Protein AF-A0A1F7WIX3-F1 (afdb_monomer_lite)

Radius of gyration: 27.66 Å; chains: 1; bounding box: 81×30×60 Å

Structure (mmCIF, N/CA/C/O backbone):
data_AF-A0A1F7WIX3-F1
#
_entry.id   AF-A0A1F7WIX3-F1
#
loop_
_atom_site.group_PDB
_atom_site.id
_atom_site.type_symbol
_atom_site.label_atom_id
_atom_site.label_alt_id
_atom_site.label_comp_id
_atom_site.label_asym_id
_atom_site.label_entity_id
_atom_site.label_seq_id
_atom_site.pdbx_PDB_ins_code
_atom_site.Cartn_x
_atom_site.Cartn_y
_atom_site.Cartn_z
_atom_site.occupancy
_atom_site.B_iso_or_equiv
_atom_site.auth_seq_id
_atom_site.auth_comp_id
_atom_site.auth_asym_id
_atom_site.auth_atom_id
_atom_site.pdbx_PDB_model_num
ATOM 1 N N . MET A 1 1 ? -36.751 -1.968 22.875 1.00 57.00 1 MET A N 1
ATOM 2 C CA . MET A 1 1 ? -35.758 -0.871 22.984 1.00 57.00 1 MET A CA 1
ATOM 3 C C . MET A 1 1 ? -34.369 -1.490 22.939 1.00 57.00 1 MET A C 1
ATOM 5 O O . MET A 1 1 ? -34.130 -2.412 23.703 1.00 57.00 1 MET A O 1
ATOM 9 N N . ALA A 1 2 ? -33.482 -1.063 22.037 1.00 70.06 2 ALA A N 1
ATOM 10 C CA . ALA A 1 2 ? -32.134 -1.632 21.959 1.00 70.06 2 ALA A CA 1
ATOM 11 C C . ALA A 1 2 ? -31.311 -1.243 23.200 1.00 70.06 2 ALA A C 1
ATOM 13 O O . ALA A 1 2 ? -31.136 -0.054 23.484 1.00 70.06 2 ALA A O 1
ATOM 14 N N . GLU A 1 3 ? -30.814 -2.235 23.938 1.00 75.38 3 GLU A N 1
ATOM 15 C CA . GLU A 1 3 ? -29.935 -2.012 25.084 1.00 75.38 3 GLU A CA 1
ATOM 16 C C . GLU A 1 3 ? -28.599 -1.427 24.605 1.00 75.38 3 GLU A C 1
ATOM 18 O O . GLU A 1 3 ? -27.837 -2.057 23.867 1.00 75.38 3 GLU A O 1
ATOM 23 N N . LYS A 1 4 ? -28.300 -0.190 25.012 1.00 83.44 4 LYS A N 1
ATOM 24 C CA . LYS A 1 4 ? -27.038 0.470 24.656 1.00 83.44 4 LYS A CA 1
ATOM 25 C C . LYS A 1 4 ? -25.943 0.012 25.613 1.00 83.44 4 LYS A C 1
ATOM 27 O O . LYS A 1 4 ? -26.112 0.093 26.824 1.00 83.44 4 LYS A O 1
ATOM 32 N N . HIS A 1 5 ? -24.806 -0.408 25.071 1.00 87.56 5 HIS A N 1
ATOM 33 C CA . HIS A 1 5 ? -23.644 -0.853 25.839 1.00 87.56 5 HIS A CA 1
ATOM 34 C C . HIS A 1 5 ? -22.449 0.081 25.597 1.00 87.56 5 HIS A C 1
ATOM 36 O O . HIS A 1 5 ? -22.312 0.674 24.524 1.00 87.56 5 HIS A O 1
ATOM 42 N N . CYS A 1 6 ? -21.585 0.239 26.599 1.00 86.50 6 CYS A N 1
ATOM 43 C CA . CYS A 1 6 ? -20.349 1.009 26.484 1.00 86.50 6 CYS A CA 1
ATOM 44 C C . CYS A 1 6 ? -19.365 0.275 25.551 1.00 86.50 6 CYS A C 1
ATOM 46 O O . CYS A 1 6 ? -19.001 -0.861 25.848 1.00 86.50 6 CYS A O 1
ATOM 48 N N . PRO A 1 7 ? -18.853 0.900 24.478 1.00 85.62 7 PRO A N 1
ATOM 49 C CA . PRO A 1 7 ? -18.004 0.220 23.499 1.00 85.62 7 PRO A CA 1
ATOM 50 C C . PRO A 1 7 ? -16.579 -0.058 23.995 1.00 85.62 7 PRO A C 1
ATOM 52 O O . PRO A 1 7 ? -15.836 -0.750 23.312 1.00 85.62 7 PRO A O 1
ATOM 55 N N . ASN A 1 8 ? -16.181 0.486 25.152 1.00 88.81 8 ASN A N 1
ATOM 56 C CA . ASN A 1 8 ? -14.874 0.201 25.751 1.00 88.81 8 ASN A CA 1
ATOM 57 C C . ASN A 1 8 ? -14.912 -0.980 26.734 1.00 88.81 8 ASN A C 1
ATOM 59 O O . ASN A 1 8 ? -13.989 -1.777 26.770 1.00 88.81 8 ASN A O 1
ATOM 63 N N . CYS A 1 9 ? -15.960 -1.077 27.558 1.00 88.38 9 CYS A N 1
ATOM 64 C CA . CYS A 1 9 ? -16.016 -2.027 28.679 1.00 88.38 9 CYS A CA 1
ATOM 65 C C . CYS A 1 9 ? -17.257 -2.931 28.686 1.00 88.38 9 CYS A C 1
ATOM 67 O O . CYS A 1 9 ? -17.429 -3.709 29.617 1.00 88.38 9 CYS A O 1
ATOM 69 N N . GLY A 1 10 ? -18.165 -2.786 27.718 1.00 85.25 10 GLY A N 1
ATOM 70 C CA . GLY A 1 10 ? -19.366 -3.615 27.592 1.00 85.25 10 GLY A CA 1
ATOM 71 C C . GLY A 1 10 ? -20.470 -3.350 28.620 1.00 85.25 10 GLY A C 1
ATOM 72 O O . GLY A 1 10 ? -21.511 -3.985 28.548 1.00 85.25 10 GLY A O 1
ATOM 73 N N . LYS A 1 11 ? -20.310 -2.416 29.570 1.00 87.12 11 LYS A N 1
ATOM 74 C CA . LYS A 1 11 ? -21.350 -2.130 30.581 1.00 87.12 11 LYS A CA 1
ATOM 75 C C . LYS A 1 11 ? -22.629 -1.565 29.949 1.00 87.12 11 LYS A C 1
ATOM 77 O O . LYS A 1 11 ? -22.548 -0.694 29.080 1.00 87.12 11 LYS A O 1
ATOM 82 N N . LYS A 1 12 ? -23.800 -2.002 30.433 1.00 85.75 12 LYS A N 1
ATOM 83 C CA . LYS A 1 12 ? -25.114 -1.458 30.043 1.00 85.75 12 LYS A CA 1
ATOM 84 C C . LYS A 1 12 ? -25.221 0.022 30.418 1.00 85.75 12 LYS A C 1
ATOM 86 O O . LYS A 1 12 ? -24.947 0.409 31.552 1.00 85.75 12 LYS A O 1
ATOM 91 N N . LEU A 1 13 ? -25.626 0.847 29.459 1.00 80.06 13 LEU A N 1
ATOM 92 C CA . LEU A 1 13 ? -25.886 2.271 29.637 1.00 80.06 13 LEU A CA 1
ATOM 93 C C . LEU A 1 13 ? -27.384 2.456 29.872 1.00 80.06 13 LEU A C 1
ATOM 95 O O . LEU A 1 13 ? -28.175 2.406 28.929 1.00 80.06 13 LEU A O 1
ATOM 99 N N . SER A 1 14 ? -27.783 2.674 31.123 1.00 69.06 14 SER A N 1
ATOM 100 C CA . SER A 1 14 ? -29.160 3.053 31.430 1.00 69.06 14 SER A CA 1
ATOM 101 C C . SER A 1 14 ? -29.325 4.562 31.249 1.00 69.06 14 SER A C 1
ATOM 103 O O . SER A 1 14 ? -28.527 5.360 31.735 1.00 69.06 14 SER A O 1
ATOM 105 N N . ALA A 1 15 ? -30.376 4.972 30.538 1.00 60.56 15 ALA A N 1
ATOM 106 C CA . ALA A 1 15 ? -30.680 6.383 30.294 1.00 60.56 15 ALA A CA 1
ATOM 107 C C . ALA A 1 15 ? -31.112 7.150 31.563 1.00 60.56 15 ALA A C 1
ATOM 109 O O . ALA A 1 15 ? -31.301 8.356 31.493 1.00 60.56 15 ALA A O 1
ATOM 110 N N . PHE A 1 16 ? -31.264 6.461 32.701 1.00 53.00 16 PHE A N 1
ATOM 111 C CA . PHE A 1 16 ? -32.010 6.961 33.858 1.00 53.00 16 PHE A CA 1
ATOM 112 C C . PHE A 1 16 ? -31.220 7.037 35.177 1.00 53.00 16 PHE A C 1
ATOM 114 O O . PHE A 1 16 ? -31.687 7.686 36.103 1.00 53.00 16 PHE A O 1
ATOM 121 N N . LYS A 1 17 ? -30.045 6.396 35.309 1.00 52.81 17 LYS A N 1
ATOM 122 C CA . LYS A 1 17 ? -29.324 6.327 36.606 1.00 52.81 17 LYS A CA 1
ATOM 123 C C . LYS A 1 17 ? -28.035 7.141 36.701 1.00 52.81 17 LYS A C 1
ATOM 125 O O . LYS A 1 17 ? -27.534 7.343 37.798 1.00 52.81 17 LYS A O 1
ATOM 130 N N . THR A 1 18 ? -27.480 7.619 35.594 1.00 51.69 18 THR A N 1
ATOM 131 C CA . THR A 1 18 ? -26.201 8.341 35.606 1.00 51.69 18 THR A CA 1
ATOM 132 C C . THR A 1 18 ? -26.312 9.547 34.693 1.00 51.69 18 THR A C 1
ATOM 134 O O . THR A 1 18 ? -26.169 9.411 33.480 1.00 51.69 18 THR A O 1
ATOM 137 N N . GLY A 1 19 ? -26.555 10.728 35.266 1.00 56.19 19 GLY A N 1
ATOM 138 C CA . GLY A 1 19 ? -26.672 12.014 34.558 1.00 56.19 19 GLY A CA 1
ATOM 139 C C . GLY A 1 19 ? -25.405 12.484 33.824 1.00 56.19 19 GLY A C 1
ATOM 140 O O . GLY A 1 19 ? -25.299 13.644 33.453 1.00 56.19 19 GLY A O 1
ATOM 141 N N . LEU A 1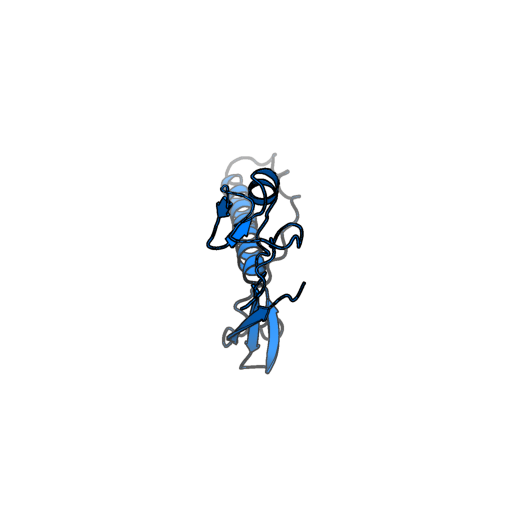 20 ? -24.434 11.596 33.599 1.00 58.75 20 LEU A N 1
ATOM 142 C CA . LEU A 1 20 ? -23.167 11.861 32.930 1.00 58.75 20 LEU A CA 1
ATOM 143 C C . LEU A 1 20 ? -22.916 10.772 31.882 1.00 58.75 20 LEU A C 1
ATOM 145 O O . LEU A 1 20 ? -22.227 9.781 32.123 1.00 58.75 20 LEU A O 1
ATOM 149 N N . ILE A 1 21 ? -23.503 10.952 30.698 1.00 69.31 21 ILE A N 1
ATOM 150 C CA . ILE A 1 21 ? -23.175 10.153 29.515 1.00 69.31 21 ILE A CA 1
ATOM 151 C C . ILE A 1 21 ? -22.030 10.856 28.788 1.00 69.31 21 ILE A C 1
ATOM 153 O O . ILE A 1 21 ? -22.188 11.967 28.287 1.00 69.31 21 ILE A O 1
ATOM 157 N N . TYR A 1 22 ? -20.876 10.201 28.689 1.00 76.31 22 TYR A N 1
ATOM 158 C CA . TYR A 1 22 ? -19.720 10.761 27.989 1.00 76.31 22 TYR A CA 1
ATOM 159 C C . TYR A 1 22 ? -19.784 10.407 26.505 1.00 76.31 22 TYR A C 1
ATOM 161 O O . TYR A 1 22 ? -19.949 9.238 26.164 1.00 76.31 22 TYR A O 1
ATOM 169 N N . ILE A 1 23 ? -19.627 11.397 25.622 1.00 80.81 23 ILE A N 1
ATOM 170 C CA . ILE A 1 23 ? -19.709 11.207 24.165 1.00 80.81 23 ILE A CA 1
ATOM 171 C C . ILE A 1 23 ? -18.344 11.463 23.514 1.00 80.81 23 ILE A C 1
ATOM 173 O O . ILE A 1 23 ? -17.652 12.427 23.866 1.00 80.81 23 ILE A O 1
ATOM 177 N N . LYS A 1 24 ? -17.942 10.582 22.592 1.00 79.50 24 LYS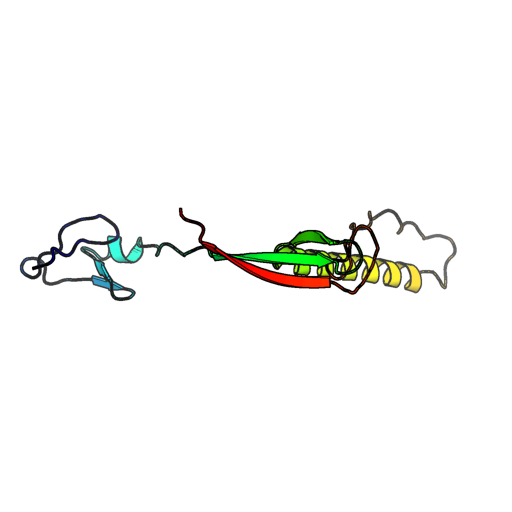 A N 1
ATOM 178 C CA . LYS A 1 24 ? -16.776 10.729 21.701 1.00 79.50 24 LYS A CA 1
ATOM 179 C C . LYS A 1 24 ? -17.064 9.977 20.399 1.00 79.50 24 LYS A C 1
ATOM 181 O O . LYS A 1 24 ? -17.528 8.842 20.469 1.00 79.50 24 LYS A O 1
ATOM 186 N N . ASP A 1 25 ? -16.840 10.603 19.245 1.00 80.31 25 ASP A N 1
ATOM 187 C CA . ASP A 1 25 ? -17.044 9.994 17.917 1.00 80.31 25 ASP A CA 1
ATOM 188 C C . ASP A 1 25 ? -18.444 9.359 17.734 1.00 80.31 25 ASP A C 1
ATOM 190 O O . ASP A 1 25 ? -18.582 8.236 17.251 1.00 80.31 25 ASP A O 1
ATOM 194 N N . GLY A 1 26 ? -19.496 10.027 18.229 1.00 82.56 26 GLY A N 1
ATOM 195 C CA . GLY A 1 26 ? -20.884 9.532 18.184 1.00 82.56 26 GLY A CA 1
ATOM 196 C C . GLY A 1 26 ? -21.201 8.363 19.132 1.00 82.56 26 GLY A C 1
ATOM 197 O O . GLY A 1 26 ? -22.347 7.916 19.203 1.00 82.56 26 GLY A O 1
ATOM 198 N N . LYS A 1 27 ? -20.222 7.874 19.903 1.00 84.44 27 LYS A N 1
ATOM 199 C CA . LYS A 1 27 ? -20.371 6.752 20.840 1.00 84.44 27 LYS A CA 1
ATOM 200 C C . LYS A 1 27 ? -20.540 7.237 22.279 1.00 84.44 27 LYS A C 1
ATOM 202 O O . LYS A 1 27 ? -19.921 8.216 22.693 1.00 84.44 27 LYS A O 1
ATOM 207 N N . ARG A 1 28 ? -21.377 6.530 23.047 1.00 87.62 28 ARG A N 1
ATOM 208 C CA . ARG A 1 28 ? -21.655 6.805 24.467 1.00 87.62 28 ARG A CA 1
ATOM 209 C C . ARG A 1 28 ? -20.802 5.908 25.364 1.00 87.62 28 ARG A C 1
ATOM 211 O O . ARG A 1 28 ? -20.704 4.710 25.115 1.00 87.62 28 ARG A O 1
ATOM 218 N N . PHE A 1 29 ? -20.236 6.472 26.425 1.00 86.56 29 PHE A N 1
ATOM 2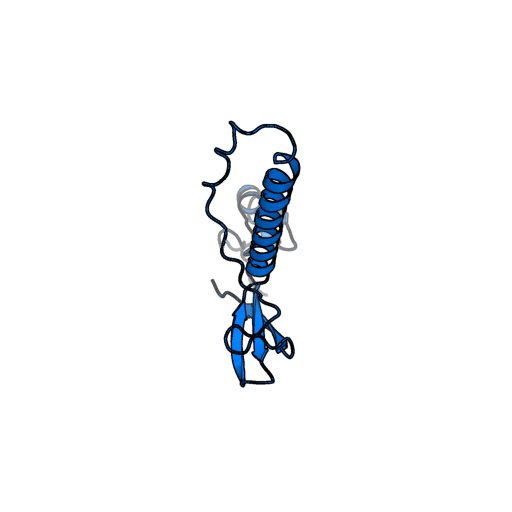19 C CA . PHE A 1 29 ? -19.355 5.788 27.372 1.00 86.56 29 PHE A CA 1
ATOM 220 C C . PHE A 1 29 ? -19.874 5.921 28.804 1.00 86.56 29 PHE A C 1
ATOM 222 O O . PHE A 1 29 ? -20.447 6.946 29.171 1.00 86.56 29 PHE A O 1
ATOM 229 N N . CYS A 1 30 ? -19.621 4.899 29.625 1.00 87.19 30 CYS A N 1
ATOM 230 C CA . CYS A 1 30 ? -20.049 4.871 31.027 1.00 87.19 30 CYS A CA 1
ATOM 231 C C . CYS A 1 30 ? -19.192 5.747 31.959 1.00 87.19 30 CYS A C 1
ATOM 233 O O . CYS A 1 30 ? -19.597 6.009 33.084 1.00 87.19 30 CYS A O 1
ATOM 235 N N . SER A 1 31 ? -17.985 6.151 31.544 1.00 86.44 31 SER A N 1
ATOM 236 C CA . SER A 1 31 ? -17.077 6.975 32.355 1.00 86.44 31 SER A CA 1
ATOM 237 C C . SER A 1 31 ? -16.060 7.741 31.502 1.00 86.44 31 SER A C 1
ATOM 239 O O . SER A 1 31 ? -15.759 7.344 30.370 1.00 86.44 31 SER A O 1
ATOM 241 N N . ILE A 1 32 ? -15.468 8.802 32.072 1.00 87.19 32 ILE A N 1
ATOM 242 C CA . ILE A 1 32 ? -14.352 9.558 31.465 1.00 87.19 32 ILE A CA 1
ATOM 243 C C . ILE A 1 32 ? -13.187 8.625 31.131 1.00 87.19 32 ILE A C 1
ATOM 245 O O . ILE A 1 32 ? -12.600 8.739 30.057 1.00 87.19 32 ILE A O 1
ATOM 249 N N . LYS A 1 33 ? -12.874 7.677 32.026 1.00 88.50 33 LYS A N 1
ATOM 250 C CA . LYS A 1 33 ? -11.798 6.698 31.828 1.00 88.50 33 LYS A CA 1
ATOM 251 C C . LYS A 1 33 ? -12.027 5.880 30.555 1.00 88.50 33 LYS A C 1
ATOM 253 O O . LYS A 1 33 ? -11.163 5.849 29.687 1.00 88.50 33 LYS A O 1
ATOM 258 N N . CYS A 1 34 ? -13.239 5.348 30.378 1.00 85.88 34 CYS A N 1
ATOM 259 C CA . CYS A 1 34 ? -13.600 4.610 29.167 1.00 85.88 34 CYS A CA 1
ATOM 260 C C . CYS A 1 34 ? -13.537 5.473 27.901 1.00 85.88 34 CYS A C 1
ATOM 262 O O . CYS A 1 34 ? -13.133 4.978 26.856 1.00 85.88 34 CYS A O 1
ATOM 264 N N . LYS A 1 35 ? -13.888 6.762 27.982 1.00 86.44 35 LYS A N 1
ATOM 265 C CA . LYS A 1 35 ? -13.748 7.701 26.856 1.00 86.44 35 LYS A CA 1
ATOM 266 C C . LYS A 1 35 ? -12.278 7.968 26.490 1.00 86.44 35 LYS A C 1
ATOM 268 O O . LYS A 1 35 ? -11.962 8.100 25.305 1.00 86.44 35 LYS A O 1
ATOM 273 N N . LYS A 1 36 ? -11.391 8.084 27.486 1.00 88.56 36 LYS A N 1
ATOM 274 C CA . LYS A 1 36 ? -9.952 8.337 27.286 1.00 88.56 36 LYS A CA 1
ATOM 275 C C . LYS A 1 36 ? -9.228 7.113 26.721 1.00 88.56 36 LYS A C 1
ATOM 277 O O . LYS A 1 36 ? -8.441 7.260 25.794 1.00 88.56 36 LYS A O 1
ATOM 282 N N . GLU A 1 37 ? -9.528 5.927 27.241 1.00 88.94 37 GLU A N 1
ATOM 283 C CA . GLU A 1 37 ? -8.872 4.671 26.847 1.00 88.94 37 GLU A CA 1
ATOM 284 C C . GLU A 1 37 ? -9.408 4.089 25.534 1.00 88.94 37 GLU A C 1
ATOM 286 O O . GLU A 1 37 ? -8.738 3.268 24.906 1.00 88.94 37 GLU A O 1
ATOM 291 N N . PHE A 1 38 ? -10.583 4.534 25.078 1.00 86.19 38 PHE A N 1
ATOM 292 C CA . PHE A 1 38 ? -11.164 4.046 23.836 1.00 86.19 38 PHE A CA 1
ATOM 293 C C . PHE A 1 38 ? -10.309 4.417 22.621 1.00 86.19 38 PHE A C 1
ATOM 295 O O . PHE A 1 38 ? -10.236 5.583 22.205 1.00 86.19 38 PHE A O 1
ATOM 302 N N . LYS A 1 39 ? -9.715 3.384 22.019 1.00 82.94 39 LYS A N 1
ATOM 303 C CA . LYS A 1 39 ? -9.048 3.443 20.721 1.00 82.94 39 LYS A CA 1
ATOM 304 C C . LYS A 1 39 ? -9.997 2.856 19.673 1.00 82.94 39 LYS A C 1
ATOM 306 O O . LYS A 1 39 ? -10.301 1.664 19.756 1.00 82.94 39 LYS A O 1
ATOM 311 N N . PRO A 1 40 ? -10.493 3.651 18.706 1.00 77.44 40 PRO A N 1
ATOM 312 C CA . PRO A 1 40 ? -11.321 3.103 17.641 1.00 77.44 40 PRO A CA 1
ATOM 313 C C . PRO A 1 40 ? -10.535 2.022 16.890 1.00 77.44 40 PRO A C 1
ATOM 315 O O . PRO A 1 40 ? -9.346 2.189 16.605 1.00 77.44 40 PRO A O 1
ATOM 318 N N . LYS A 1 41 ? -11.197 0.899 16.588 1.00 73.00 41 LYS A N 1
ATOM 319 C CA . LYS A 1 41 ? -10.628 -0.155 15.745 1.00 73.00 41 LYS A CA 1
ATOM 320 C C . LYS A 1 41 ? -10.427 0.473 14.362 1.00 73.00 41 LYS A C 1
ATOM 322 O O . LYS A 1 41 ? -11.396 0.795 13.686 1.00 73.00 41 LYS A O 1
ATOM 327 N N . LYS A 1 42 ? -9.176 0.774 14.007 1.00 68.56 42 LYS A N 1
ATOM 328 C CA . LYS A 1 42 ? -8.835 1.297 12.683 1.00 68.56 42 LYS A CA 1
ATOM 329 C C . LYS A 1 42 ? -8.958 0.134 11.708 1.00 68.56 42 LYS A C 1
ATOM 331 O O . LYS A 1 42 ? -8.198 -0.824 11.837 1.00 68.56 42 LYS A O 1
ATOM 336 N N . ASP A 1 43 ? -9.898 0.215 10.774 1.00 63.50 43 ASP A N 1
ATOM 337 C CA . ASP A 1 43 ? -9.964 -0.726 9.660 1.00 63.50 43 ASP A CA 1
ATOM 338 C C . ASP A 1 43 ? -8.678 -0.575 8.842 1.00 63.50 43 ASP A C 1
ATOM 340 O O . ASP A 1 43 ? -8.413 0.464 8.228 1.00 63.50 43 ASP A O 1
ATOM 344 N N . ILE A 1 44 ? -7.816 -1.588 8.905 1.00 67.31 44 ILE A N 1
ATOM 345 C CA . ILE A 1 44 ? -6.581 -1.615 8.127 1.00 67.31 44 ILE A CA 1
ATOM 346 C C . ILE A 1 44 ? -6.961 -2.173 6.759 1.00 67.31 44 ILE A C 1
ATOM 348 O O . ILE A 1 44 ? -6.968 -3.383 6.546 1.00 67.31 44 ILE A O 1
ATOM 352 N N . ASN A 1 45 ? -7.311 -1.284 5.833 1.00 69.50 45 ASN A N 1
ATOM 353 C CA . ASN A 1 45 ? -7.444 -1.650 4.429 1.00 69.50 45 ASN A CA 1
ATOM 354 C C . ASN A 1 45 ? -6.038 -1.781 3.838 1.00 69.50 45 ASN A C 1
ATOM 356 O O . ASN A 1 45 ? -5.312 -0.789 3.733 1.00 69.50 45 ASN A O 1
ATOM 360 N N . ILE A 1 46 ? -5.641 -2.998 3.468 1.00 75.69 46 ILE A N 1
ATOM 361 C CA . ILE A 1 46 ? -4.393 -3.229 2.741 1.00 75.69 46 ILE A CA 1
ATOM 362 C C . ILE A 1 46 ? -4.684 -2.965 1.265 1.00 75.69 46 ILE A C 1
ATOM 364 O O . ILE A 1 46 ? -5.530 -3.623 0.658 1.00 75.69 46 ILE A O 1
ATOM 368 N N . LYS A 1 47 ? -4.001 -1.968 0.702 1.00 82.25 47 LYS A N 1
ATOM 369 C CA . LYS A 1 47 ? -4.033 -1.675 -0.730 1.00 82.25 47 LYS A CA 1
ATOM 370 C C . LYS A 1 47 ? -2.929 -2.485 -1.400 1.00 82.25 47 LYS A C 1
ATOM 372 O O . LYS A 1 47 ? -1.761 -2.267 -1.098 1.00 82.25 47 LYS A O 1
ATOM 377 N N . GLU A 1 48 ? -3.297 -3.375 -2.306 1.00 85.56 48 GLU A N 1
ATOM 378 C CA . GLU A 1 48 ? -2.375 -4.173 -3.114 1.00 85.56 48 GLU A CA 1
ATOM 379 C C . GLU A 1 48 ? -2.539 -3.793 -4.588 1.00 85.56 48 GLU A C 1
ATOM 381 O O . GLU A 1 48 ? -3.644 -3.488 -5.047 1.00 85.56 48 GLU A O 1
ATOM 386 N N . ILE A 1 49 ? -1.442 -3.764 -5.340 1.00 87.88 49 ILE A N 1
ATOM 387 C CA . ILE A 1 49 ? -1.466 -3.498 -6.776 1.00 87.88 49 ILE A CA 1
ATOM 388 C C . ILE A 1 49 ? -1.064 -4.779 -7.496 1.00 87.88 49 ILE A C 1
ATOM 390 O O . ILE A 1 49 ? 0.075 -5.228 -7.401 1.00 87.88 49 ILE A O 1
ATOM 394 N N . LYS A 1 50 ? -2.011 -5.351 -8.238 1.00 90.00 50 LYS A N 1
ATOM 395 C CA . LYS A 1 50 ? -1.771 -6.466 -9.150 1.00 90.00 50 LYS A CA 1
ATOM 396 C C . LYS A 1 50 ? -1.276 -5.916 -10.481 1.00 90.00 50 LYS A C 1
ATOM 398 O O . LYS A 1 50 ? -1.917 -5.055 -11.084 1.00 90.00 50 LYS A O 1
ATOM 403 N N . CYS A 1 51 ? -0.176 -6.453 -10.976 1.00 89.38 51 CYS A N 1
ATOM 404 C CA . CYS A 1 51 ? 0.370 -6.160 -12.290 1.00 89.38 51 CYS A CA 1
ATOM 405 C C . CYS A 1 51 ? 0.325 -7.393 -13.174 1.00 89.38 51 CYS A C 1
ATOM 407 O O . CYS A 1 51 ? 0.610 -8.497 -12.727 1.00 89.38 51 CYS A O 1
ATOM 409 N N . THR A 1 52 ? -0.060 -7.199 -14.430 1.00 91.38 52 THR A N 1
ATOM 410 C CA . THR A 1 52 ? -0.107 -8.251 -15.448 1.00 91.38 52 THR A CA 1
ATOM 411 C C . THR A 1 52 ? 0.622 -7.755 -16.685 1.00 91.38 52 THR A C 1
ATOM 413 O O . THR A 1 52 ? 0.276 -6.706 -17.228 1.00 91.38 52 THR A O 1
ATOM 416 N N . CYS A 1 53 ? 1.649 -8.472 -17.132 1.00 91.56 53 CYS A N 1
ATOM 417 C CA . CYS A 1 53 ? 2.323 -8.155 -18.383 1.00 91.56 53 CYS A CA 1
ATOM 418 C C . CYS A 1 53 ? 1.479 -8.632 -19.563 1.00 91.56 53 CYS A C 1
ATOM 420 O O . CYS A 1 53 ? 1.212 -9.822 -19.689 1.00 91.56 53 CYS A O 1
ATOM 422 N N . ASN A 1 54 ? 1.142 -7.730 -20.481 1.00 90.19 54 ASN A N 1
ATOM 423 C CA . ASN A 1 54 ? 0.374 -8.078 -21.678 1.00 90.19 54 ASN A CA 1
ATOM 424 C C . ASN A 1 54 ? 1.222 -8.795 -22.745 1.00 90.19 54 ASN A C 1
ATOM 426 O O . ASN A 1 54 ? 0.674 -9.322 -23.703 1.00 90.19 54 ASN A O 1
ATOM 430 N N . LYS A 1 55 ? 2.558 -8.794 -22.605 1.00 89.25 55 LYS A N 1
ATOM 431 C CA . LYS A 1 55 ? 3.476 -9.427 -23.566 1.00 89.25 55 LYS A CA 1
ATOM 432 C C . LYS A 1 55 ? 3.740 -10.899 -23.246 1.00 89.25 55 LYS A C 1
ATOM 434 O O . LYS A 1 55 ? 3.701 -11.720 -24.147 1.00 89.25 55 LYS A O 1
ATOM 439 N N . CYS A 1 56 ? 4.034 -11.222 -21.985 1.00 90.81 56 CYS A N 1
ATOM 440 C CA . CYS A 1 56 ? 4.342 -12.595 -21.557 1.00 90.81 56 CYS A CA 1
ATOM 441 C C . CYS A 1 56 ? 3.298 -13.202 -20.609 1.00 90.81 56 CYS A C 1
ATOM 443 O O . CYS A 1 56 ? 3.456 -14.336 -20.177 1.00 90.81 56 CYS A O 1
ATOM 445 N N . GLY A 1 57 ? 2.260 -12.453 -20.227 1.00 88.31 57 GLY A N 1
ATOM 446 C CA . GLY A 1 57 ? 1.217 -12.927 -19.313 1.00 88.31 57 GLY A CA 1
ATOM 447 C C . GLY A 1 57 ? 1.627 -12.990 -17.839 1.00 88.31 57 GLY A C 1
ATOM 448 O O . GLY A 1 57 ? 0.789 -13.301 -16.996 1.00 88.31 57 GLY A O 1
ATOM 449 N N . LYS A 1 58 ? 2.884 -12.678 -17.487 1.00 91.38 58 LYS A N 1
ATOM 450 C CA . LYS A 1 58 ? 3.366 -12.755 -16.101 1.00 91.38 58 LYS A CA 1
ATOM 451 C C . LYS A 1 58 ? 2.584 -11.822 -15.180 1.00 91.38 58 LYS A C 1
ATOM 453 O O . LYS A 1 58 ? 2.415 -10.639 -15.484 1.00 91.38 58 LYS A O 1
ATOM 458 N N . ILE A 1 59 ? 2.177 -12.347 -14.026 1.00 89.88 59 ILE A N 1
ATOM 459 C CA . ILE A 1 59 ? 1.479 -11.607 -12.974 1.00 89.88 59 ILE A CA 1
ATOM 460 C C . ILE A 1 59 ? 2.411 -11.443 -11.774 1.00 89.88 59 ILE A C 1
ATOM 462 O O . ILE A 1 59 ? 3.065 -12.399 -11.360 1.00 89.88 59 ILE A O 1
ATOM 466 N N . TRP A 1 60 ? 2.460 -10.240 -11.211 1.00 89.12 60 TRP A N 1
ATOM 467 C CA . TRP A 1 60 ? 3.121 -9.962 -9.936 1.00 89.12 60 TRP A CA 1
ATOM 468 C C . TRP A 1 60 ? 2.304 -8.962 -9.125 1.00 89.12 60 TRP A C 1
ATOM 470 O O . TRP A 1 60 ? 1.426 -8.281 -9.656 1.00 89.12 60 TRP A O 1
ATOM 480 N N . TYR A 1 61 ? 2.588 -8.886 -7.833 1.00 89.25 61 TYR A N 1
ATOM 481 C CA . TYR A 1 61 ? 1.878 -8.038 -6.886 1.00 89.25 61 TYR A CA 1
ATOM 482 C C . TYR A 1 61 ? 2.890 -7.157 -6.176 1.00 89.25 61 TYR A C 1
ATOM 484 O O . TYR A 1 61 ? 4.013 -7.594 -5.928 1.00 89.25 61 TYR A O 1
ATOM 492 N N . TYR A 1 62 ? 2.507 -5.920 -5.887 1.00 86.62 62 TYR A N 1
ATOM 493 C CA . TYR A 1 62 ? 3.313 -5.041 -5.055 1.00 86.62 62 TYR A CA 1
ATOM 494 C C . TYR A 1 62 ? 2.441 -4.149 -4.180 1.00 86.62 62 TYR A C 1
ATOM 496 O O . TYR A 1 62 ? 1.314 -3.775 -4.536 1.00 86.62 62 TYR A O 1
ATOM 504 N N . LEU A 1 63 ? 2.984 -3.769 -3.030 1.00 86.88 63 LEU A N 1
ATOM 505 C CA . LEU A 1 63 ? 2.357 -2.799 -2.142 1.00 86.88 63 LEU A CA 1
ATOM 506 C C . LEU A 1 63 ? 2.734 -1.375 -2.584 1.00 86.88 63 LEU A C 1
ATOM 508 O O . LEU A 1 63 ? 3.859 -1.129 -3.016 1.00 86.88 63 LEU A O 1
ATOM 512 N N . PRO A 1 64 ? 1.848 -0.374 -2.435 1.00 80.44 64 PRO A N 1
ATOM 513 C CA . PRO A 1 64 ? 2.178 1.021 -2.741 1.00 80.44 64 PRO A CA 1
ATOM 514 C C . PRO A 1 64 ? 3.436 1.518 -2.016 1.00 80.44 64 PRO A C 1
ATOM 516 O O . PRO A 1 64 ? 4.153 2.371 -2.532 1.00 80.44 64 PRO A O 1
ATOM 519 N N . GLN A 1 65 ? 3.699 0.968 -0.831 1.00 82.31 65 GLN A N 1
ATOM 520 C CA . GLN A 1 65 ? 4.844 1.299 0.009 1.00 82.31 65 GLN A CA 1
ATOM 521 C C . GLN A 1 65 ? 6.170 0.854 -0.625 1.00 82.31 65 GLN A C 1
ATOM 523 O O . GLN A 1 65 ? 7.133 1.617 -0.626 1.00 82.31 65 GLN A O 1
ATOM 528 N N . GLU A 1 66 ? 6.180 -0.296 -1.302 1.00 79.31 66 GLU A N 1
ATOM 529 C CA . GLU A 1 66 ? 7.350 -0.800 -2.032 1.00 79.31 66 GLU A CA 1
ATOM 530 C C . GLU A 1 66 ? 7.735 0.140 -3.183 1.00 79.31 66 GLU A C 1
ATOM 532 O O . GLU A 1 66 ? 8.913 0.314 -3.482 1.00 79.31 66 GLU A O 1
ATOM 537 N N . LYS A 1 67 ? 6.770 0.841 -3.799 1.00 79.00 67 LYS A N 1
ATOM 538 C CA . LYS A 1 67 ? 7.069 1.845 -4.836 1.00 79.00 67 LYS A CA 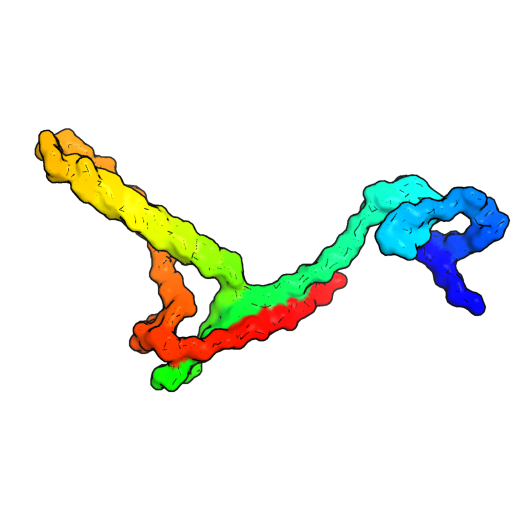1
ATOM 539 C C . LYS A 1 67 ? 7.872 3.027 -4.287 1.00 79.00 67 LYS A C 1
ATOM 541 O O . LYS A 1 67 ? 8.746 3.555 -4.980 1.00 79.00 67 LYS A O 1
ATOM 546 N N . ILE A 1 68 ? 7.581 3.443 -3.058 1.00 80.38 68 ILE A N 1
ATOM 547 C CA . ILE A 1 68 ? 8.294 4.534 -2.385 1.00 80.38 68 ILE A CA 1
ATOM 548 C C . ILE A 1 68 ? 9.717 4.079 -2.054 1.00 80.38 68 ILE A C 1
ATOM 550 O O . ILE A 1 68 ? 10.674 4.782 -2.378 1.00 80.38 68 ILE A O 1
ATOM 554 N N . GLU A 1 69 ? 9.866 2.873 -1.507 1.00 80.69 69 GLU A N 1
ATOM 555 C CA . GLU A 1 69 ? 11.172 2.285 -1.191 1.00 80.69 69 GLU A CA 1
ATOM 556 C C . GLU A 1 69 ? 12.054 2.125 -2.437 1.00 80.69 69 GLU A C 1
ATOM 558 O O . GLU A 1 69 ? 13.225 2.511 -2.421 1.00 80.69 69 GLU A O 1
ATOM 563 N N . GLN A 1 70 ? 11.485 1.652 -3.550 1.00 79.25 70 GLN A N 1
ATOM 564 C CA . GLN A 1 70 ? 12.192 1.522 -4.828 1.00 79.25 70 GLN A CA 1
ATOM 565 C C . GLN A 1 70 ? 12.609 2.881 -5.408 1.00 79.25 70 GLN A C 1
ATOM 567 O O . GLN A 1 70 ? 13.695 3.013 -5.973 1.00 79.25 70 GLN A O 1
ATOM 572 N N . THR A 1 71 ? 11.784 3.917 -5.240 1.00 76.94 71 THR A N 1
ATOM 573 C CA . THR A 1 71 ? 12.133 5.282 -5.670 1.00 76.94 71 THR A CA 1
ATOM 574 C C . THR A 1 71 ? 13.276 5.843 -4.820 1.00 76.94 71 THR A C 1
ATOM 576 O O . THR A 1 71 ? 14.239 6.380 -5.368 1.00 76.94 71 THR A O 1
ATOM 579 N N . GLY A 1 72 ? 13.236 5.640 -3.500 1.00 79.56 72 GLY A N 1
ATOM 580 C CA . GLY A 1 72 ? 14.336 6.002 -2.603 1.00 79.56 72 GLY A CA 1
ATOM 581 C C . GLY A 1 72 ? 15.638 5.263 -2.935 1.00 79.56 72 GLY A C 1
ATOM 582 O O . GLY A 1 72 ? 16.707 5.871 -2.946 1.00 79.56 72 GLY A O 1
ATOM 583 N N . ALA A 1 73 ? 15.560 3.975 -3.283 1.00 79.62 73 ALA A N 1
ATOM 584 C CA . ALA A 1 73 ? 16.715 3.194 -3.726 1.00 79.62 73 ALA A CA 1
ATOM 585 C C . ALA A 1 73 ? 17.319 3.727 -5.040 1.00 79.62 73 ALA A C 1
ATOM 587 O O . ALA A 1 73 ? 18.541 3.855 -5.138 1.00 79.62 73 ALA A O 1
ATOM 588 N N . LYS A 1 74 ? 16.481 4.115 -6.015 1.00 77.75 74 LYS A N 1
ATOM 589 C CA . LYS A 1 74 ? 16.926 4.766 -7.263 1.00 77.75 74 LYS A CA 1
ATOM 590 C C . LYS A 1 74 ? 17.661 6.077 -7.000 1.00 77.75 74 LYS A C 1
ATOM 592 O O . LYS A 1 74 ? 18.751 6.273 -7.530 1.00 77.75 74 LYS A O 1
ATOM 597 N N . MET A 1 75 ? 17.093 6.952 -6.168 1.00 77.81 75 MET A N 1
ATOM 598 C CA . MET A 1 75 ? 17.721 8.235 -5.829 1.00 77.81 75 MET A CA 1
ATOM 599 C C . MET A 1 75 ? 19.040 8.047 -5.081 1.00 77.81 75 MET A C 1
ATOM 601 O O . MET A 1 75 ? 20.007 8.747 -5.360 1.00 77.81 75 MET A O 1
ATOM 605 N N . HIS A 1 76 ? 19.104 7.071 -4.176 1.00 78.75 76 HIS A N 1
ATOM 606 C CA . HIS A 1 76 ? 20.329 6.743 -3.457 1.00 78.75 76 HIS A CA 1
ATOM 607 C C . HIS A 1 76 ? 21.450 6.282 -4.402 1.00 78.75 76 HIS A C 1
ATOM 609 O O . HIS A 1 76 ? 22.583 6.739 -4.276 1.00 78.75 76 HIS A O 1
ATOM 615 N N . ASN A 1 77 ? 21.146 5.419 -5.375 1.00 76.25 77 ASN A N 1
ATOM 616 C CA . ASN A 1 77 ? 22.140 4.977 -6.357 1.00 76.25 77 ASN A CA 1
ATOM 617 C C . ASN A 1 77 ? 22.546 6.114 -7.317 1.00 76.25 77 ASN A C 1
ATOM 619 O O . ASN A 1 77 ? 23.722 6.242 -7.646 1.00 76.25 77 ASN A O 1
ATOM 623 N N . LEU A 1 78 ? 21.613 6.989 -7.708 1.00 74.56 78 LEU A N 1
ATOM 624 C CA . LEU A 1 78 ? 21.924 8.159 -8.536 1.00 74.56 78 LEU A CA 1
ATOM 625 C C . LEU A 1 78 ? 22.826 9.164 -7.800 1.00 74.56 78 LEU A C 1
ATOM 627 O O . LEU A 1 78 ? 23.804 9.642 -8.369 1.00 74.56 78 LEU A O 1
ATOM 631 N N . GLY A 1 79 ? 22.543 9.434 -6.522 1.00 72.19 79 GLY A N 1
ATOM 632 C CA . GLY A 1 79 ? 23.367 10.303 -5.680 1.00 72.19 79 GLY A CA 1
ATOM 633 C C . GLY A 1 79 ? 24.805 9.799 -5.539 1.00 72.19 79 GLY A C 1
ATOM 634 O O . GLY A 1 79 ? 25.736 10.594 -5.633 1.00 72.19 79 GLY A O 1
ATOM 635 N N . LYS A 1 80 ? 25.004 8.479 -5.415 1.00 67.31 80 LYS A N 1
ATOM 636 C CA . LYS A 1 80 ? 26.348 7.879 -5.424 1.00 67.31 80 LYS A CA 1
ATOM 637 C C . LYS A 1 80 ? 27.092 8.148 -6.727 1.00 67.31 80 LYS A C 1
ATOM 639 O O . LYS A 1 80 ? 28.229 8.598 -6.674 1.00 67.31 80 LYS A O 1
ATOM 644 N N . ASN A 1 81 ? 26.448 7.915 -7.871 1.00 62.66 81 ASN A N 1
ATOM 645 C CA . ASN A 1 81 ? 27.079 8.103 -9.178 1.00 62.66 81 ASN A CA 1
ATOM 646 C C . ASN A 1 81 ? 27.452 9.566 -9.441 1.00 62.66 81 ASN A C 1
ATOM 648 O O . ASN A 1 81 ? 28.454 9.833 -10.095 1.00 62.66 81 ASN A O 1
ATOM 652 N N . MET A 1 82 ? 26.683 10.521 -8.912 1.00 61.22 82 MET A N 1
ATOM 653 C CA . MET A 1 82 ? 27.033 11.940 -9.016 1.00 61.22 82 MET A CA 1
ATOM 654 C C . MET A 1 82 ? 28.161 12.339 -8.055 1.00 61.22 82 MET A C 1
ATOM 656 O O . MET A 1 82 ? 29.012 13.142 -8.427 1.00 61.22 82 MET A O 1
ATOM 660 N N . MET A 1 83 ? 28.216 11.760 -6.850 1.00 59.50 83 MET A N 1
ATOM 661 C CA . MET A 1 83 ? 29.314 12.003 -5.906 1.00 59.50 83 MET A CA 1
ATOM 662 C C . MET A 1 83 ? 30.640 11.414 -6.397 1.00 59.50 83 MET A C 1
ATOM 664 O O . MET A 1 83 ? 31.666 12.077 -6.289 1.00 59.50 83 MET A O 1
ATOM 668 N N . THR A 1 84 ? 30.639 10.216 -6.984 1.00 57.94 84 THR A N 1
ATOM 669 C CA . THR A 1 84 ? 31.858 9.629 -7.563 1.00 57.94 84 THR A CA 1
ATOM 670 C C . THR A 1 84 ? 32.283 10.343 -8.847 1.00 57.94 84 THR A C 1
ATOM 672 O O . THR A 1 84 ? 33.471 10.586 -9.037 1.00 57.94 84 THR A O 1
ATOM 675 N N . ALA A 1 85 ? 31.338 10.762 -9.696 1.00 52.56 85 ALA A N 1
ATOM 676 C CA . ALA A 1 85 ? 31.656 11.501 -10.920 1.00 52.56 85 ALA A CA 1
ATOM 677 C C . ALA A 1 85 ? 32.154 12.937 -10.658 1.00 52.56 85 ALA A C 1
ATOM 679 O O . ALA A 1 85 ? 32.980 13.437 -11.415 1.00 52.56 85 ALA A O 1
ATOM 680 N N . SER A 1 86 ? 31.705 13.597 -9.583 1.00 51.53 86 SER A N 1
ATOM 681 C CA . SER A 1 86 ? 32.111 14.975 -9.250 1.00 51.53 86 SER A CA 1
ATOM 682 C C . SER A 1 86 ? 33.433 15.078 -8.472 1.00 51.53 86 SER A C 1
ATOM 684 O O . SER A 1 86 ? 33.925 16.188 -8.277 1.00 51.53 86 SER A O 1
ATOM 686 N N . LEU A 1 87 ? 34.014 13.959 -8.025 1.00 51.84 87 LEU A N 1
ATOM 687 C CA . LEU A 1 87 ? 35.268 13.915 -7.254 1.00 51.84 87 LEU A CA 1
ATOM 688 C C . LEU A 1 87 ? 36.465 13.355 -8.048 1.00 51.84 87 LEU A C 1
ATOM 690 O O . LEU A 1 87 ? 37.567 13.280 -7.512 1.00 51.84 87 LEU A O 1
ATOM 694 N N . CYS A 1 88 ? 36.279 12.996 -9.324 1.00 48.31 88 CYS A N 1
ATOM 695 C CA . CYS A 1 88 ? 37.294 12.307 -10.134 1.00 48.31 88 CYS A CA 1
ATOM 696 C C . CYS A 1 88 ? 37.985 13.158 -11.215 1.00 48.31 88 CYS A C 1
ATOM 698 O O . CYS A 1 88 ? 38.739 12.611 -12.015 1.00 48.31 88 CYS A O 1
ATOM 700 N N . CYS A 1 89 ? 37.811 14.480 -11.220 1.00 51.56 89 CYS A N 1
ATOM 701 C CA . CYS A 1 89 ? 38.606 15.378 -12.065 1.00 51.56 89 CYS A CA 1
ATOM 702 C C . CYS A 1 89 ? 39.491 16.275 -11.190 1.00 51.56 89 CYS A C 1
ATOM 704 O O . CYS A 1 89 ? 39.183 17.450 -11.011 1.00 51.56 89 CYS A O 1
ATOM 706 N N . GLY A 1 90 ? 40.574 15.726 -10.621 1.00 48.97 90 GLY A N 1
ATOM 707 C CA . GLY A 1 90 ? 41.603 16.575 -10.007 1.00 48.97 90 GLY A CA 1
ATOM 708 C C . GLY A 1 90 ? 42.596 15.971 -9.013 1.00 48.97 90 GLY A C 1
ATOM 709 O O . GLY A 1 90 ? 43.433 16.730 -8.539 1.00 48.97 90 GLY A O 1
ATOM 710 N N . ASN A 1 91 ? 42.563 14.678 -8.654 1.00 48.00 91 ASN A N 1
ATOM 711 C CA . ASN A 1 91 ? 43.640 14.125 -7.815 1.00 48.00 91 ASN A CA 1
ATOM 712 C C . ASN A 1 91 ? 43.804 12.594 -7.944 1.00 48.00 91 ASN A C 1
ATOM 714 O O . ASN A 1 91 ? 42.818 11.873 -7.787 1.00 48.00 91 ASN A O 1
ATOM 718 N N . PRO A 1 92 ? 45.023 12.063 -8.176 1.00 50.25 92 PRO A N 1
ATOM 719 C CA . PRO A 1 92 ? 45.249 10.639 -8.445 1.00 50.25 92 PRO A CA 1
ATOM 720 C C . PRO A 1 92 ? 45.358 9.751 -7.189 1.00 50.25 92 PRO A C 1
ATOM 722 O O . PRO A 1 92 ? 45.696 8.578 -7.306 1.00 50.25 92 PRO A O 1
ATOM 725 N N . MET A 1 93 ? 45.080 10.261 -5.982 1.00 52.28 93 MET A N 1
ATOM 726 C CA . MET A 1 93 ? 45.418 9.556 -4.733 1.00 52.28 93 MET A CA 1
ATOM 727 C C . MET A 1 93 ? 44.340 9.674 -3.642 1.00 52.28 93 MET A C 1
ATOM 729 O O . MET A 1 93 ? 44.626 10.055 -2.513 1.00 52.28 93 MET A O 1
ATOM 733 N N . GLY A 1 94 ? 43.075 9.373 -3.967 1.00 49.44 94 GLY A N 1
ATOM 734 C CA . GLY A 1 94 ? 41.987 9.490 -2.981 1.00 49.44 94 GLY A CA 1
ATOM 735 C C . GLY A 1 94 ? 40.676 8.758 -3.275 1.00 49.44 94 GLY A C 1
ATOM 736 O O . GLY A 1 94 ? 39.665 9.059 -2.649 1.00 49.44 94 GLY A O 1
ATOM 737 N N . CYS A 1 95 ? 40.642 7.793 -4.198 1.00 50.78 95 CYS A N 1
ATOM 738 C CA . CYS A 1 95 ? 39.389 7.164 -4.635 1.00 50.78 95 CYS A CA 1
ATOM 739 C C . CYS A 1 95 ? 38.956 5.956 -3.770 1.00 50.78 95 CYS A C 1
ATOM 741 O O . CYS A 1 95 ? 38.535 4.924 -4.285 1.00 50.78 95 CYS A O 1
ATOM 743 N N . PHE A 1 96 ? 39.012 6.087 -2.440 1.00 49.06 96 PHE A N 1
ATOM 744 C CA . PHE A 1 96 ? 38.469 5.108 -1.477 1.00 49.06 96 PHE A CA 1
ATOM 745 C C . PHE A 1 96 ? 36.956 5.311 -1.224 1.00 49.06 96 PHE A C 1
ATOM 747 O O . PHE A 1 96 ? 36.468 5.199 -0.104 1.00 49.06 96 PHE A O 1
ATOM 754 N N . GLY A 1 97 ? 36.185 5.631 -2.270 1.00 51.09 97 GLY A N 1
ATOM 755 C CA . GLY A 1 97 ? 34.739 5.893 -2.177 1.00 51.09 97 GLY A CA 1
ATOM 756 C C . GLY A 1 97 ? 33.828 4.759 -2.665 1.00 51.09 97 GLY A C 1
ATOM 757 O O . GLY A 1 97 ? 32.612 4.928 -2.696 1.00 51.09 97 GLY A O 1
ATOM 758 N N . ALA A 1 98 ? 34.378 3.617 -3.085 1.00 55.09 98 ALA A N 1
ATOM 759 C CA . ALA A 1 98 ? 33.656 2.641 -3.911 1.00 55.09 98 ALA A CA 1
ATOM 760 C C . ALA A 1 98 ? 33.150 1.381 -3.176 1.00 55.09 98 ALA A C 1
ATOM 762 O O . ALA A 1 98 ? 32.933 0.358 -3.818 1.00 55.09 98 ALA A O 1
ATOM 763 N N . LEU A 1 99 ? 32.945 1.417 -1.852 1.00 55.69 99 LEU A N 1
ATOM 764 C CA . LEU A 1 99 ? 32.514 0.230 -1.088 1.00 55.69 99 LEU A CA 1
ATOM 765 C C . LEU A 1 99 ? 31.129 0.344 -0.431 1.00 55.69 99 LEU A C 1
ATOM 767 O O . LEU A 1 99 ? 30.843 -0.351 0.539 1.00 55.69 99 LEU A O 1
ATOM 771 N N . ILE A 1 100 ? 30.245 1.212 -0.929 1.00 60.81 100 ILE A N 1
ATOM 772 C CA . ILE A 1 100 ? 28.856 1.239 -0.448 1.00 60.81 100 ILE A CA 1
ATOM 773 C C . ILE A 1 100 ? 28.013 0.345 -1.364 1.00 60.81 100 ILE A C 1
ATOM 775 O O . ILE A 1 100 ? 27.779 0.742 -2.511 1.00 60.81 100 ILE A O 1
ATOM 779 N N . PRO A 1 101 ? 27.475 -0.794 -0.883 1.00 62.41 101 PRO A N 1
ATOM 780 C CA . PRO A 1 101 ? 26.716 -1.719 -1.720 1.00 62.41 101 PRO A CA 1
ATOM 781 C C . PRO A 1 101 ? 25.518 -1.019 -2.369 1.00 62.41 101 PRO A C 1
ATOM 783 O O . PRO A 1 101 ? 24.815 -0.211 -1.744 1.00 62.41 101 PRO A O 1
ATOM 786 N N . GLU A 1 102 ? 25.317 -1.269 -3.660 1.00 64.06 102 GLU A N 1
ATOM 787 C CA . GLU A 1 102 ? 24.160 -0.771 -4.397 1.00 64.06 102 GLU A CA 1
ATOM 788 C C . GLU A 1 102 ? 22.880 -1.403 -3.859 1.00 64.06 102 GLU A C 1
ATOM 790 O O . GLU A 1 102 ? 22.806 -2.608 -3.604 1.00 64.06 102 GLU A O 1
ATOM 795 N N . LYS A 1 103 ? 21.839 -0.583 -3.698 1.00 71.38 103 LYS A N 1
ATOM 796 C CA . LYS A 1 103 ? 20.519 -1.127 -3.384 1.00 71.38 103 LYS A CA 1
ATOM 797 C C . LYS A 1 103 ? 19.944 -1.704 -4.672 1.00 71.38 103 LYS A C 1
ATOM 799 O O . LYS A 1 103 ? 19.894 -0.999 -5.679 1.00 71.38 103 LYS A O 1
ATOM 804 N N . ARG A 1 104 ? 19.508 -2.968 -4.644 1.00 68.81 104 ARG A N 1
ATOM 805 C CA . ARG A 1 104 ? 18.833 -3.598 -5.786 1.00 68.81 104 ARG A CA 1
ATOM 806 C C . ARG A 1 104 ? 17.541 -2.844 -6.082 1.00 68.81 104 ARG A C 1
ATOM 808 O O . ARG A 1 104 ? 16.632 -2.816 -5.255 1.00 68.81 104 ARG A O 1
ATOM 815 N N . VAL A 1 105 ? 17.481 -2.245 -7.264 1.00 69.25 105 VAL A N 1
ATOM 816 C CA . VAL A 1 105 ? 16.298 -1.548 -7.758 1.00 69.25 105 VAL A CA 1
ATOM 817 C C . VAL A 1 105 ? 15.517 -2.501 -8.653 1.00 69.25 105 VAL A C 1
ATOM 819 O O . VAL A 1 105 ? 16.008 -2.913 -9.699 1.00 69.25 105 VAL A O 1
ATOM 822 N N . ILE A 1 106 ? 14.291 -2.828 -8.258 1.00 73.38 106 ILE A N 1
ATOM 823 C CA . ILE A 1 106 ? 13.350 -3.589 -9.081 1.00 73.38 106 ILE A CA 1
ATOM 824 C C . ILE A 1 106 ? 12.426 -2.586 -9.770 1.00 73.38 106 ILE A C 1
ATOM 826 O O . ILE A 1 106 ? 11.736 -1.792 -9.125 1.00 73.38 106 ILE A O 1
ATOM 830 N N . GLU A 1 107 ? 12.409 -2.596 -11.100 1.00 76.00 107 GLU A N 1
ATOM 831 C CA . GLU A 1 107 ? 11.532 -1.722 -11.875 1.00 76.00 107 GLU A CA 1
ATOM 832 C C . GLU A 1 107 ? 10.090 -2.241 -11.864 1.00 76.00 107 GLU A C 1
ATOM 834 O O . GLU A 1 107 ? 9.683 -3.009 -12.725 1.00 76.00 107 GLU A O 1
ATOM 839 N N . LEU A 1 108 ? 9.286 -1.763 -10.911 1.00 79.62 108 LEU A N 1
ATOM 840 C CA . LEU A 1 108 ? 7.866 -2.130 -10.758 1.00 79.62 108 LEU A CA 1
ATOM 841 C C . LEU A 1 108 ? 6.980 -1.756 -11.966 1.00 79.62 108 LEU A C 1
ATOM 843 O O . LEU A 1 108 ? 5.853 -2.235 -12.088 1.00 79.62 108 LEU A O 1
ATOM 847 N N . ASP A 1 109 ? 7.465 -0.868 -12.837 1.00 81.19 109 ASP A N 1
ATOM 848 C CA . ASP A 1 109 ? 6.783 -0.435 -14.064 1.00 81.19 109 ASP A CA 1
ATOM 849 C C . ASP A 1 109 ? 7.107 -1.320 -15.276 1.00 81.19 109 ASP A C 1
ATOM 851 O O . ASP A 1 109 ? 6.539 -1.117 -16.352 1.00 81.19 109 ASP A O 1
ATOM 855 N N . ARG A 1 110 ? 8.005 -2.297 -15.122 1.00 86.75 110 ARG A N 1
ATOM 856 C CA . ARG A 1 110 ? 8.376 -3.236 -16.179 1.00 86.75 110 ARG A CA 1
ATOM 857 C C . ARG A 1 110 ? 8.151 -4.663 -15.727 1.00 86.75 110 ARG A C 1
ATOM 859 O O . ARG A 1 110 ? 8.187 -4.986 -14.544 1.00 86.75 110 ARG A O 1
ATOM 866 N N . CYS A 1 111 ? 7.903 -5.531 -16.696 1.00 86.69 111 CYS A N 1
ATOM 867 C CA . CYS A 1 111 ? 7.838 -6.953 -16.417 1.00 86.69 111 CYS A CA 1
ATOM 868 C C . CYS A 1 111 ? 9.223 -7.477 -15.995 1.00 86.69 111 CYS A C 1
ATOM 870 O O . CYS A 1 111 ? 10.178 -7.261 -16.742 1.00 86.69 111 CYS A O 1
ATOM 872 N N . PRO A 1 112 ? 9.344 -8.208 -14.873 1.00 85.75 112 PRO A N 1
ATOM 873 C CA . PRO A 1 112 ? 10.628 -8.739 -14.412 1.00 85.75 112 PRO A CA 1
ATOM 874 C C . PRO A 1 112 ? 11.217 -9.816 -15.337 1.00 85.75 112 PRO A C 1
ATOM 876 O O . PRO A 1 112 ? 12.415 -10.053 -15.295 1.00 85.75 112 PRO A O 1
ATOM 879 N N . GLU A 1 113 ? 10.397 -10.460 -16.173 1.00 85.88 113 GLU A N 1
ATOM 880 C CA . GLU A 1 113 ? 10.857 -11.524 -17.077 1.00 85.88 113 GLU A CA 1
ATOM 881 C C . GLU A 1 113 ? 11.208 -11.004 -18.469 1.00 85.88 113 GLU A C 1
ATOM 883 O O . GLU A 1 113 ? 12.282 -11.282 -18.987 1.00 85.88 113 GLU A O 1
ATOM 888 N N . CYS A 1 114 ? 10.307 -10.241 -19.096 1.00 88.50 114 CYS A N 1
ATOM 889 C CA . CYS A 1 114 ? 10.486 -9.809 -20.487 1.00 88.50 114 CYS A CA 1
ATOM 890 C C . CYS A 1 114 ? 10.880 -8.333 -20.639 1.00 88.50 114 CYS A C 1
ATOM 892 O O . CYS A 1 114 ? 10.970 -7.841 -21.766 1.00 88.50 114 CYS A O 1
ATOM 894 N N . ASN A 1 115 ? 11.040 -7.605 -19.527 1.00 85.50 115 ASN A N 1
ATOM 895 C CA . ASN A 1 115 ? 11.374 -6.177 -19.472 1.00 85.50 115 ASN A CA 1
ATOM 896 C C . ASN A 1 115 ? 10.414 -5.252 -20.260 1.00 85.50 115 ASN A C 1
ATOM 898 O O . ASN A 1 115 ? 10.725 -4.097 -20.552 1.00 85.50 115 ASN A O 1
ATOM 902 N N . SER A 1 116 ? 9.223 -5.745 -20.622 1.00 87.31 116 SER A N 1
ATOM 903 C CA . SER A 1 116 ? 8.224 -4.967 -21.357 1.00 87.31 116 SER A CA 1
ATOM 904 C C . SER A 1 116 ? 7.564 -3.924 -20.455 1.00 87.31 116 SER A C 1
ATOM 906 O O . SER A 1 116 ? 7.238 -4.209 -19.301 1.00 87.31 116 SER A O 1
ATOM 908 N N . LYS A 1 117 ? 7.310 -2.734 -21.012 1.00 88.56 117 LYS A N 1
ATOM 909 C CA . LYS A 1 117 ? 6.534 -1.650 -20.378 1.00 88.56 117 LYS A CA 1
ATOM 910 C C . LYS A 1 117 ? 5.018 -1.833 -20.526 1.00 88.56 117 LYS A C 1
ATOM 912 O O . LYS A 1 117 ? 4.249 -1.102 -19.911 1.00 88.56 117 LYS A O 1
ATOM 917 N N . ASN A 1 118 ? 4.577 -2.793 -21.343 1.00 90.69 118 ASN A N 1
ATOM 918 C CA . ASN A 1 118 ? 3.157 -3.055 -21.567 1.00 90.69 118 ASN A CA 1
ATOM 919 C C . ASN A 1 118 ? 2.580 -3.886 -20.405 1.00 90.69 118 ASN A C 1
ATOM 921 O O . ASN A 1 118 ? 2.515 -5.119 -20.471 1.00 90.69 118 ASN A O 1
ATOM 925 N N . VAL A 1 119 ? 2.235 -3.200 -19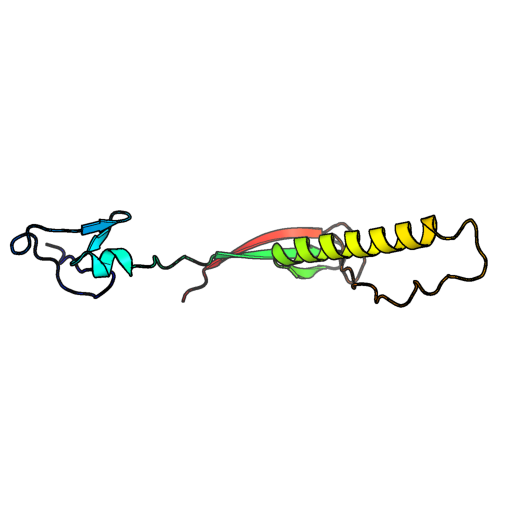.312 1.00 89.06 119 VAL A N 1
ATOM 926 C CA . VAL A 1 119 ? 1.763 -3.790 -18.052 1.0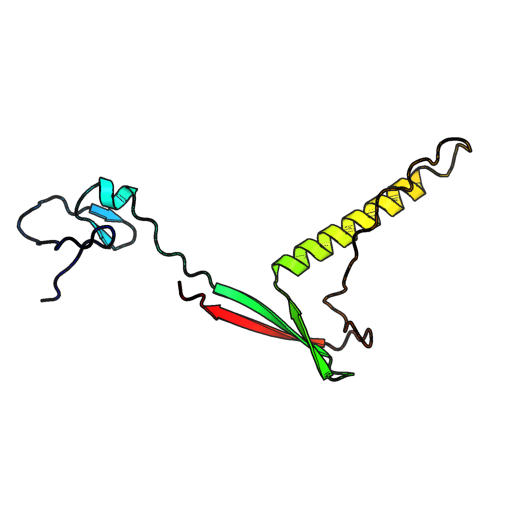0 89.06 119 VAL A CA 1
ATOM 927 C C . VAL A 1 119 ? 0.411 -3.195 -17.667 1.00 89.06 119 VAL A C 1
ATOM 929 O O . VAL A 1 119 ? 0.279 -1.981 -17.514 1.00 89.06 119 VAL A O 1
ATOM 932 N N . LYS A 1 120 ? -0.587 -4.052 -17.445 1.00 90.88 120 LYS A N 1
ATOM 933 C CA . LYS A 1 120 ? -1.885 -3.673 -16.879 1.00 90.88 120 LYS A CA 1
ATOM 934 C C . LYS A 1 120 ? -1.803 -3.681 -15.352 1.00 90.88 120 LYS A C 1
ATOM 936 O O . LYS A 1 120 ? -1.303 -4.644 -14.770 1.00 90.88 120 LYS A O 1
ATOM 941 N N . LYS A 1 121 ? -2.298 -2.624 -14.702 1.00 89.50 121 LYS A N 1
ATOM 942 C CA . LYS A 1 121 ? -2.276 -2.470 -13.240 1.00 89.50 121 LYS A CA 1
ATOM 943 C C . LYS A 1 121 ? -3.691 -2.400 -12.684 1.00 89.50 121 LYS A C 1
ATOM 945 O O . LYS A 1 121 ? -4.488 -1.585 -13.134 1.00 89.50 121 LYS A O 1
ATOM 950 N N . GLU A 1 122 ? -3.981 -3.219 -11.686 1.00 88.69 122 GLU A N 1
ATOM 951 C CA . GLU A 1 122 ? -5.282 -3.289 -11.022 1.00 88.69 122 GLU A CA 1
ATOM 952 C C . GLU A 1 122 ? -5.086 -3.104 -9.515 1.00 88.69 122 GLU A C 1
ATOM 954 O O . GLU A 1 122 ? -4.264 -3.777 -8.897 1.00 88.69 122 GLU A O 1
ATOM 959 N N . THR A 1 123 ? -5.829 -2.174 -8.912 1.00 85.88 123 THR A N 1
ATOM 960 C CA . THR A 1 123 ? -5.781 -1.948 -7.460 1.00 85.88 123 THR A CA 1
ATOM 961 C C . THR A 1 123 ? -6.793 -2.856 -6.772 1.00 85.88 123 THR A C 1
ATOM 963 O O . THR A 1 123 ? -7.978 -2.810 -7.099 1.00 85.88 123 THR A O 1
ATOM 966 N N . ARG A 1 124 ? -6.341 -3.641 -5.794 1.00 82.12 124 ARG A N 1
ATOM 967 C CA . ARG A 1 124 ? -7.187 -4.476 -4.938 1.00 82.12 124 ARG A CA 1
ATOM 968 C C . ARG A 1 124 ? -7.136 -3.973 -3.500 1.00 82.12 124 ARG A C 1
ATOM 970 O O . ARG A 1 124 ? -6.088 -3.569 -3.000 1.00 82.12 124 ARG A O 1
ATOM 977 N N . TYR A 1 125 ? -8.293 -3.975 -2.849 1.00 79.94 125 TYR A N 1
ATOM 978 C CA . TYR A 1 125 ? -8.437 -3.581 -1.453 1.00 79.94 125 TYR A CA 1
ATOM 979 C C . TYR A 1 125 ? -8.819 -4.808 -0.639 1.00 79.94 125 TYR A C 1
ATOM 981 O O . TYR A 1 125 ? -9.891 -5.377 -0.835 1.00 79.94 125 TYR A O 1
ATOM 989 N N . HIS A 1 126 ? -7.942 -5.197 0.278 1.00 75.56 126 HIS A N 1
ATOM 990 C CA . HIS A 1 126 ? -8.193 -6.284 1.212 1.00 75.56 126 HIS A CA 1
ATOM 991 C C . HIS A 1 126 ? -8.564 -5.683 2.566 1.00 75.56 126 HIS A C 1
ATOM 993 O O . HIS A 1 126 ? -7.803 -4.896 3.138 1.00 75.56 126 HIS A O 1
ATOM 999 N N . LYS A 1 127 ? -9.743 -6.044 3.084 1.00 72.00 127 LYS A N 1
ATOM 1000 C CA . LYS A 1 127 ? -10.109 -5.743 4.469 1.00 72.00 127 LYS A CA 1
ATOM 1001 C C . LYS A 1 127 ? -9.343 -6.706 5.364 1.00 72.00 127 LYS A C 1
ATOM 1003 O O . LYS A 1 127 ? -9.522 -7.916 5.255 1.00 72.00 127 LYS A O 1
ATOM 1008 N N . LYS A 1 128 ? -8.478 -6.184 6.233 1.00 59.97 128 LYS A N 1
ATOM 1009 C CA . LYS A 1 128 ? -7.855 -7.004 7.270 1.00 59.97 128 LYS A CA 1
ATOM 1010 C C . LYS A 1 128 ? -8.871 -7.165 8.402 1.00 59.97 128 LYS A C 1
ATOM 1012 O O . LYS A 1 128 ? -8.993 -6.278 9.246 1.00 59.97 128 LYS A O 1
ATOM 1017 N N . GLU A 1 129 ? -9.637 -8.252 8.389 1.00 55.97 129 GLU A N 1
ATOM 1018 C CA . GLU A 1 129 ? -10.404 -8.642 9.574 1.00 55.97 129 GLU A CA 1
ATOM 1019 C C . GLU A 1 129 ? -9.408 -9.002 10.684 1.00 55.97 129 GLU A C 1
ATOM 1021 O O . GLU A 1 129 ? -8.392 -9.655 10.444 1.00 55.97 129 GLU A O 1
ATOM 1026 N N . LYS A 1 130 ? -9.636 -8.446 11.873 1.00 52.88 130 LYS A N 1
ATOM 1027 C CA . LYS A 1 130 ? -8.728 -8.508 13.019 1.00 52.88 130 LYS A CA 1
ATOM 1028 C C . LYS A 1 130 ? -9.435 -9.131 14.201 1.00 52.88 130 LYS A C 1
ATOM 1030 O O . LYS A 1 130 ? -10.566 -8.658 14.484 1.00 52.88 130 LYS A O 1
#

pLDDT: mean 75.45, std 13.45, range [48.0, 91.56]

Foldseek 3Di:
DDFAAAPQPRHTDDPPDDPDFDDDPNGTHPDPVSVVPDDPPPFPWFKKKWKAAPPPRDIDIDGPVVVVVLVVLVVVVVVLVCVQVVPPPDDDPDNPSPPDDRDDRDDPCADPPPRDNRMDMDIDIDGPDD

Secondary structure (DSSP, 8-state):
----B-TTT--B--TTT-S--EEETTEEESSHHHHHH-------EEEEEEEEETTT--EEEE-HHHHHHHHHHHHHHHHHHHHHHHTSSS-SS------SPPPPPP-TTS-TTT--S-EEEEEEEEE---

Sequence (130 aa):
MAEKHCPNCGKKLSAFKTGLIYIKDGKRFCSIKCKKEFKPKKDINIKEIKCTCNKCGKIWYYLPQEKIEQTGAKMHNLGKNMMTASLCCGNPMGCFGALIPEKRVIELDRCPECNSKNVKKETRYHKKEK